Protein AF-A0A7Z0SFJ4-F1 (afdb_monomer_lite)

pLDDT: mean 82.23, std 10.61, range [49.16, 97.19]

Foldseek 3Di:
DDDPCCVPPVVVVVVVVVVVVVVVVVVVVVCVVVVDPVVVVVVVVVVVVVPDDPVVCVVQQQCWDWDPPPDPPIDIDGNVCCVPVPVVVVVVVVLVVVVVVCVVVPPPDDPCNSVDDD

Structure (mmCIF, N/CA/C/O backbone):
data_AF-A0A7Z0SFJ4-F1
#
_entry.id   AF-A0A7Z0SFJ4-F1
#
loop_
_atom_site.group_PDB
_atom_site.id
_atom_site.type_symbol
_atom_site.label_atom_id
_atom_site.label_alt_id
_atom_site.label_comp_id
_atom_site.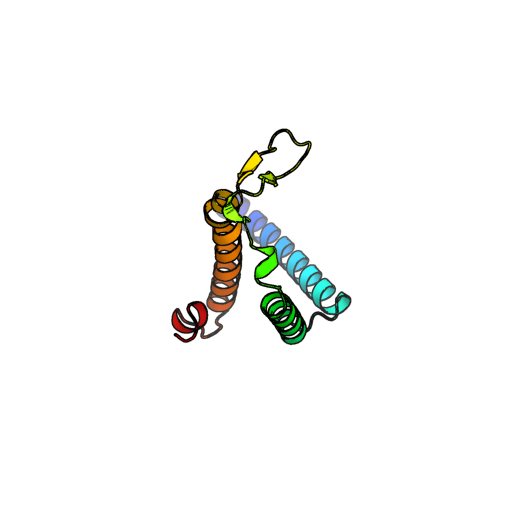label_asym_id
_atom_site.label_entity_id
_atom_site.label_seq_id
_atom_site.pdbx_PDB_ins_code
_atom_site.Cartn_x
_atom_site.Cartn_y
_atom_site.Cartn_z
_atom_site.occupancy
_atom_site.B_iso_or_equiv
_atom_site.auth_seq_id
_atom_site.auth_comp_id
_atom_site.auth_asym_id
_atom_site.auth_atom_id
_atom_site.pdbx_PDB_model_num
ATOM 1 N N . MET A 1 1 ? -3.065 6.843 49.154 1.00 65.88 1 MET A N 1
ATOM 2 C CA . MET A 1 1 ? -1.882 6.817 48.265 1.00 65.88 1 MET A CA 1
ATOM 3 C C . MET A 1 1 ? -2.313 6.271 46.916 1.00 65.88 1 MET A C 1
ATOM 5 O O . MET A 1 1 ? -3.030 5.279 46.891 1.00 65.88 1 MET A O 1
ATOM 9 N N . THR A 1 2 ? -1.943 6.925 45.818 1.00 68.19 2 THR A N 1
ATOM 10 C CA . THR A 1 2 ? -2.281 6.477 44.459 1.00 68.19 2 THR A CA 1
ATOM 11 C C . THR A 1 2 ? -1.384 5.300 44.068 1.00 68.19 2 THR A C 1
ATOM 13 O O . THR A 1 2 ? -0.180 5.345 44.309 1.00 68.19 2 THR A O 1
ATOM 16 N N . SER A 1 3 ? -1.959 4.234 43.502 1.00 86.31 3 SER A N 1
ATOM 17 C CA . SER A 1 3 ? -1.215 3.015 43.150 1.00 86.31 3 SER A CA 1
ATOM 18 C C . SER A 1 3 ? -0.120 3.294 42.105 1.00 86.31 3 SER A C 1
ATOM 20 O O . SER A 1 3 ? -0.392 4.009 41.136 1.00 86.31 3 SER A O 1
ATOM 22 N N . PRO A 1 4 ? 1.077 2.682 42.217 1.00 80.31 4 PRO A N 1
ATOM 23 C CA . PRO A 1 4 ? 2.100 2.737 41.175 1.00 80.31 4 PRO A CA 1
ATOM 24 C C . PRO A 1 4 ? 1.582 2.304 39.800 1.00 80.31 4 PRO A C 1
ATOM 26 O O . PRO A 1 4 ? 2.002 2.871 38.800 1.00 80.31 4 PRO A O 1
ATOM 29 N N . MET A 1 5 ? 0.632 1.364 39.720 1.00 60.09 5 MET A N 1
ATOM 30 C CA . MET A 1 5 ? 0.003 1.021 38.438 1.00 60.09 5 MET A CA 1
ATOM 31 C C . MET A 1 5 ? -0.674 2.240 37.812 1.00 60.09 5 MET A C 1
ATOM 33 O O . MET A 1 5 ? -0.416 2.548 36.656 1.00 60.09 5 MET A O 1
ATOM 37 N N . TYR A 1 6 ? -1.478 2.969 38.588 1.00 82.69 6 TYR A N 1
ATOM 38 C CA . TYR A 1 6 ? -2.190 4.152 38.107 1.00 82.69 6 TYR A CA 1
ATOM 39 C C . TYR A 1 6 ? -1.220 5.236 37.620 1.00 82.69 6 TYR A C 1
ATOM 41 O O . TYR A 1 6 ? -1.418 5.800 36.547 1.00 82.69 6 TYR A O 1
ATOM 49 N N . ILE A 1 7 ? -0.153 5.492 38.386 1.00 72.62 7 ILE A N 1
ATOM 50 C CA . ILE A 1 7 ? 0.851 6.523 38.075 1.00 72.62 7 ILE A CA 1
ATOM 51 C C . ILE A 1 7 ? 1.553 6.240 36.740 1.00 72.62 7 ILE A C 1
ATOM 53 O O . ILE A 1 7 ? 1.827 7.175 35.994 1.00 72.62 7 ILE A O 1
ATOM 57 N N . HIS A 1 8 ? 1.812 4.972 36.416 1.00 70.38 8 HIS A N 1
ATOM 58 C CA . HIS A 1 8 ? 2.579 4.614 35.221 1.00 70.38 8 HIS A CA 1
ATOM 59 C C . HIS A 1 8 ? 1.715 4.241 34.009 1.00 70.38 8 HIS A C 1
ATOM 61 O O . HIS A 1 8 ? 2.185 4.363 32.882 1.00 70.38 8 HIS A O 1
ATOM 67 N N . SER A 1 9 ? 0.465 3.804 34.197 1.00 49.16 9 SER A N 1
ATOM 68 C CA . SER A 1 9 ? -0.383 3.364 33.082 1.00 49.16 9 SER A CA 1
ATOM 69 C C . SER A 1 9 ? -1.317 4.460 32.573 1.00 49.16 9 SER A C 1
ATOM 71 O O . SER A 1 9 ? -1.442 4.660 31.366 1.00 49.16 9 SER A O 1
ATOM 73 N N . VAL A 1 10 ? -1.977 5.194 33.473 1.00 76.75 10 VAL A N 1
ATOM 74 C CA . VAL A 1 10 ? -3.036 6.144 33.096 1.00 76.75 10 VAL A CA 1
ATOM 75 C C . VAL A 1 10 ? -2.499 7.324 32.278 1.00 76.75 10 VAL A C 1
ATOM 77 O O . VAL A 1 10 ? -3.111 7.639 31.252 1.00 76.75 10 VAL A O 1
ATOM 80 N N . PRO A 1 11 ? -1.353 7.947 32.622 1.00 83.81 11 PRO A N 1
ATOM 81 C CA . PRO A 1 11 ? -0.795 9.020 31.800 1.00 83.81 11 PRO A CA 1
ATOM 82 C C . PRO A 1 11 ? -0.408 8.555 30.393 1.00 83.81 11 PRO A C 1
ATOM 84 O O . PRO A 1 11 ? -0.675 9.263 29.427 1.00 83.81 11 PRO A O 1
ATOM 87 N N . VAL A 1 12 ? 0.140 7.341 30.262 1.00 68.94 12 VAL A N 1
ATOM 88 C CA . VAL A 1 12 ? 0.544 6.769 28.968 1.00 68.94 12 VAL A CA 1
ATOM 89 C C . VAL A 1 12 ? -0.674 6.522 28.079 1.00 68.94 12 VAL A C 1
ATOM 91 O O . VAL A 1 12 ? -0.689 6.954 26.927 1.00 68.94 12 VAL A O 1
ATOM 94 N N . PHE A 1 13 ? -1.730 5.897 28.609 1.00 60.44 13 PHE A N 1
ATOM 95 C CA . PHE A 1 13 ? -2.973 5.711 27.854 1.00 60.44 13 PHE A CA 1
ATOM 96 C C . PHE A 1 13 ? -3.604 7.046 27.454 1.00 60.44 13 PHE A C 1
ATOM 98 O O . PHE A 1 13 ? -4.015 7.213 26.307 1.00 60.44 13 PHE A O 1
ATOM 105 N N . THR A 1 14 ? -3.625 8.020 28.364 1.00 69.56 14 THR A N 1
ATOM 106 C CA . THR A 1 14 ? -4.176 9.356 28.094 1.00 69.56 14 THR A CA 1
ATOM 107 C C . THR A 1 14 ? -3.396 10.070 26.990 1.00 69.56 14 THR A C 1
ATOM 109 O O . THR A 1 14 ? -3.994 10.601 26.052 1.00 69.56 14 THR A O 1
ATOM 112 N N . GLN A 1 15 ? -2.063 10.039 27.054 1.00 74.56 15 GLN A N 1
ATOM 113 C CA . GLN A 1 15 ? -1.193 10.601 26.024 1.00 74.56 15 GLN A CA 1
ATOM 114 C C . GLN A 1 15 ? -1.442 9.930 24.671 1.00 74.56 15 GLN A C 1
ATOM 116 O O . GLN A 1 15 ? -1.588 10.619 23.662 1.00 74.56 15 GLN A O 1
ATOM 121 N N . MET A 1 16 ? -1.533 8.599 24.641 1.00 64.50 16 MET A N 1
ATOM 122 C CA . MET A 1 16 ? -1.658 7.863 23.385 1.00 64.50 16 MET A CA 1
ATOM 123 C C . MET A 1 16 ? -3.029 8.007 22.734 1.00 64.50 16 MET A C 1
ATOM 125 O O . MET A 1 16 ? -3.104 8.198 21.522 1.00 64.50 16 MET A O 1
ATOM 129 N N . LEU A 1 17 ? -4.103 8.024 23.522 1.00 64.75 17 LEU A N 1
ATOM 130 C CA . LEU A 1 17 ? -5.446 8.300 23.013 1.00 64.75 17 LEU A CA 1
ATOM 131 C C . LEU A 1 17 ? -5.591 9.752 22.540 1.00 64.75 17 LEU A C 1
ATOM 133 O O . LEU A 1 17 ? -6.252 10.009 21.536 1.00 64.75 17 LEU A O 1
ATOM 137 N N . THR A 1 18 ? -4.925 10.702 23.202 1.00 73.94 18 THR A N 1
ATOM 138 C CA . THR A 1 18 ? -4.893 12.105 22.754 1.00 73.94 18 THR A CA 1
ATOM 139 C C . THR A 1 18 ? -4.125 12.251 21.441 1.00 73.94 18 THR A C 1
ATOM 141 O O . THR A 1 18 ? -4.595 12.927 20.528 1.00 73.94 18 THR A O 1
ATOM 144 N N . ALA A 1 19 ? -2.983 11.572 21.303 1.00 61.78 19 ALA A N 1
ATOM 145 C CA . ALA A 1 19 ? -2.235 11.531 20.050 1.00 61.78 19 ALA A CA 1
ATOM 146 C C . ALA A 1 19 ? -3.072 10.915 18.917 1.00 61.78 19 ALA A C 1
ATOM 148 O O . ALA A 1 19 ? -3.143 11.487 17.830 1.00 61.78 19 ALA A O 1
ATOM 149 N N . LEU A 1 20 ? -3.771 9.806 19.184 1.00 58.72 20 LEU A N 1
ATOM 150 C CA . LEU A 1 20 ? -4.666 9.170 18.218 1.00 58.72 20 LEU A CA 1
ATOM 151 C C . LEU A 1 20 ? -5.803 10.107 17.789 1.00 58.72 20 LEU A C 1
ATOM 153 O O . LEU A 1 20 ? -6.069 10.225 16.597 1.00 58.72 20 LEU A O 1
ATOM 157 N N . LYS A 1 21 ? -6.430 10.829 18.726 1.00 67.50 21 LYS A N 1
ATOM 158 C CA . LYS A 1 21 ? -7.456 11.838 18.414 1.00 67.50 21 LYS A CA 1
ATOM 159 C C . LYS A 1 21 ? -6.931 12.907 17.451 1.00 67.50 21 LYS A C 1
ATOM 161 O O . LYS A 1 21 ? -7.622 13.257 16.497 1.00 67.50 21 LYS A O 1
ATOM 166 N N . THR A 1 22 ? -5.717 13.407 17.676 1.00 76.56 22 THR A N 1
ATOM 167 C CA . THR A 1 22 ? -5.086 14.395 16.788 1.00 76.56 22 THR A CA 1
ATOM 168 C C . THR A 1 22 ? -4.810 13.814 15.403 1.00 76.56 22 THR A C 1
ATOM 170 O O . THR A 1 22 ? -5.118 14.462 14.407 1.00 76.56 22 THR A O 1
ATOM 173 N N . ILE A 1 23 ? -4.299 12.581 15.327 1.00 67.94 23 ILE A N 1
ATOM 174 C CA . ILE A 1 23 ? -4.057 11.883 14.055 1.00 67.94 23 ILE A CA 1
ATOM 175 C C . ILE A 1 23 ? -5.365 11.706 13.276 1.00 67.94 23 ILE A C 1
ATOM 177 O O . ILE A 1 23 ? -5.395 11.948 12.073 1.00 67.94 23 ILE A O 1
ATOM 181 N N . LEU A 1 24 ? -6.458 11.337 13.949 1.00 66.69 24 LEU A N 1
ATOM 182 C CA . LEU A 1 24 ? -7.772 11.187 13.318 1.00 66.69 24 LEU A CA 1
ATOM 183 C C . LEU A 1 24 ? -8.306 12.519 12.777 1.00 66.69 24 LEU A C 1
ATOM 185 O O . LEU A 1 24 ? -8.799 12.559 11.654 1.00 66.69 24 LEU A O 1
ATOM 189 N N . ALA A 1 25 ? -8.153 13.616 13.523 1.00 75.81 25 ALA A N 1
ATOM 190 C CA . ALA A 1 25 ? -8.539 14.946 13.049 1.00 75.81 25 ALA A CA 1
ATOM 191 C C . ALA A 1 25 ? -7.704 15.400 11.836 1.00 75.81 25 ALA A C 1
ATOM 193 O O . ALA A 1 25 ? -8.234 15.987 10.897 1.00 75.81 25 ALA A O 1
ATOM 194 N N . GLN A 1 26 ? -6.401 15.100 11.830 1.00 73.12 26 GLN A N 1
ATOM 195 C CA . GLN A 1 26 ? -5.526 15.369 10.686 1.00 73.12 26 GLN A CA 1
ATOM 196 C C . GLN A 1 26 ? -5.899 14.519 9.468 1.00 73.12 26 GLN A C 1
ATOM 198 O O . GLN A 1 26 ? -5.890 15.027 8.349 1.00 73.12 26 GLN A O 1
ATOM 203 N N . ALA A 1 27 ? -6.247 13.248 9.679 1.00 70.88 27 ALA A N 1
ATOM 204 C CA . ALA A 1 27 ? -6.695 12.356 8.619 1.00 70.88 27 ALA A CA 1
ATOM 205 C C . ALA A 1 27 ? -8.000 12.855 7.985 1.00 70.88 27 ALA A C 1
ATOM 207 O O . ALA A 1 27 ? -8.072 12.948 6.762 1.00 70.88 27 ALA A O 1
ATOM 208 N N . ASP A 1 28 ? -8.987 13.244 8.797 1.00 74.56 28 ASP A N 1
ATOM 209 C CA . ASP A 1 28 ? -10.248 13.813 8.312 1.00 74.56 28 ASP A CA 1
ATOM 210 C C . ASP A 1 28 ? -10.007 15.112 7.526 1.00 74.56 28 ASP A C 1
ATOM 212 O O . ASP A 1 28 ? -10.392 15.222 6.362 1.00 74.56 28 ASP A O 1
ATOM 216 N N . ALA A 1 29 ? -9.235 16.049 8.088 1.00 79.00 29 ALA A N 1
ATOM 217 C CA . ALA A 1 29 ? -8.862 17.282 7.397 1.00 79.00 29 ALA A CA 1
ATOM 218 C C . ALA A 1 29 ? -8.136 17.018 6.066 1.00 79.00 29 ALA A C 1
ATOM 220 O O . ALA A 1 29 ? -8.383 17.710 5.079 1.00 79.00 29 ALA A O 1
ATOM 221 N N . GLN A 1 30 ? -7.265 16.006 6.007 1.00 76.81 30 GLN A N 1
ATOM 222 C CA . GLN A 1 30 ? -6.567 15.623 4.781 1.00 76.81 30 GLN A CA 1
ATOM 223 C C . GLN A 1 30 ? -7.518 15.019 3.737 1.00 76.81 30 GLN A C 1
ATOM 225 O O . GLN A 1 30 ? -7.372 15.328 2.554 1.00 76.81 30 GLN A O 1
ATOM 230 N N . VAL A 1 31 ? -8.474 14.180 4.146 1.00 76.31 31 VAL A N 1
ATOM 231 C CA . VAL A 1 31 ? -9.495 13.605 3.253 1.00 76.31 31 VAL A CA 1
ATOM 232 C C . VAL A 1 31 ? -10.361 14.713 2.650 1.00 76.31 31 VAL A C 1
ATOM 234 O O . VAL A 1 31 ? -10.540 14.736 1.430 1.00 76.31 31 VAL A O 1
ATOM 237 N N . GLN A 1 32 ? -10.809 15.670 3.472 1.00 75.44 32 GLN A N 1
ATOM 238 C CA . GLN A 1 32 ? -11.585 16.833 3.027 1.00 75.44 32 GLN A CA 1
ATOM 239 C C . GLN A 1 32 ? -10.768 17.735 2.091 1.00 75.44 32 GLN A C 1
ATOM 241 O O . GLN A 1 32 ? -11.198 18.039 0.979 1.00 75.44 32 GLN A O 1
ATOM 246 N N . ALA A 1 33 ? -9.551 18.115 2.495 1.00 74.50 33 ALA A N 1
ATOM 247 C CA . ALA A 1 33 ? -8.690 19.010 1.721 1.00 74.50 33 ALA A CA 1
ATOM 248 C C . ALA A 1 33 ? -8.294 18.428 0.359 1.00 74.50 33 ALA A C 1
ATOM 250 O O . ALA A 1 33 ? -8.145 19.164 -0.613 1.00 74.50 33 ALA A O 1
ATOM 251 N N . LYS A 1 34 ? -8.125 17.105 0.274 1.00 71.62 34 LYS A N 1
ATOM 252 C CA . LYS A 1 34 ? -7.786 16.427 -0.979 1.00 71.62 34 LYS A CA 1
ATOM 253 C C . LYS A 1 34 ? -9.014 15.994 -1.785 1.00 71.62 34 LYS A C 1
ATOM 255 O O . LYS A 1 34 ? -8.824 15.399 -2.843 1.00 71.62 34 LYS A O 1
ATOM 260 N N . SER A 1 35 ? -10.239 16.259 -1.308 1.00 65.69 35 SER A N 1
ATOM 261 C CA . SER A 1 35 ? -11.487 15.779 -1.928 1.00 65.69 35 SER A CA 1
ATOM 262 C C . SER A 1 35 ? -11.390 14.299 -2.323 1.00 65.69 35 SER A C 1
ATOM 264 O O . SER A 1 35 ? -11.787 13.900 -3.419 1.00 65.69 35 SER A O 1
ATOM 266 N N . MET A 1 36 ? -10.763 13.487 -1.462 1.00 64.38 36 MET A N 1
ATOM 267 C CA . MET A 1 36 ? -10.432 12.100 -1.784 1.00 64.38 36 MET A CA 1
ATOM 268 C C . MET A 1 36 ? -11.705 11.271 -1.755 1.00 64.38 36 MET A C 1
ATOM 270 O O . MET A 1 36 ? -12.073 10.735 -0.717 1.00 64.38 36 MET A O 1
ATOM 274 N N . ASN A 1 37 ? -12.364 11.151 -2.902 1.00 74.06 37 ASN A N 1
ATOM 275 C CA . ASN A 1 37 ? -13.341 10.103 -3.128 1.00 74.06 37 ASN A CA 1
ATOM 276 C C . ASN A 1 37 ? -12.560 8.784 -3.332 1.00 74.06 37 ASN A C 1
ATOM 278 O O . ASN A 1 37 ? -11.847 8.664 -4.337 1.00 74.06 37 ASN A O 1
ATOM 282 N N . PRO A 1 38 ? -12.635 7.815 -2.396 1.00 71.44 38 PRO A N 1
ATOM 283 C CA . PRO A 1 38 ? -11.881 6.565 -2.492 1.00 71.44 38 PRO A CA 1
ATOM 284 C C . PRO A 1 38 ? -12.174 5.802 -3.785 1.00 71.44 38 PRO A C 1
ATOM 286 O O . PRO A 1 38 ? -11.246 5.281 -4.402 1.00 71.44 38 PRO A O 1
ATOM 289 N N . ASP A 1 39 ? -13.424 5.81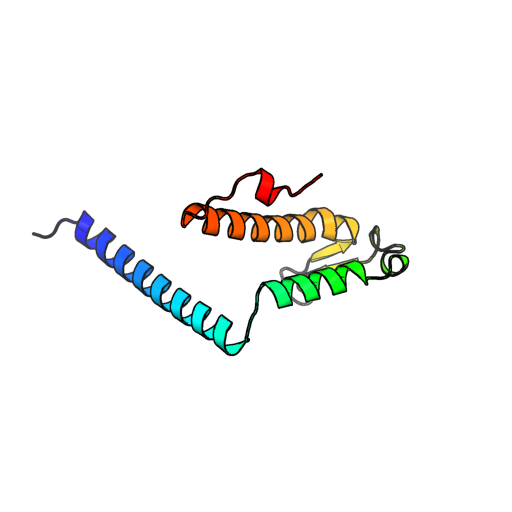9 -4.253 1.00 72.44 39 ASP A N 1
ATOM 290 C CA . ASP A 1 39 ? -13.824 5.166 -5.499 1.00 72.44 39 ASP A CA 1
ATOM 291 C C . ASP A 1 39 ? -13.200 5.859 -6.710 1.00 72.44 39 ASP A C 1
ATOM 293 O O . ASP A 1 39 ? -12.716 5.196 -7.629 1.00 72.44 39 ASP A O 1
ATOM 297 N N . ALA A 1 40 ? -13.133 7.193 -6.702 1.00 78.12 40 ALA A N 1
ATOM 298 C CA . ALA A 1 40 ? -12.483 7.950 -7.770 1.00 78.12 40 ALA A CA 1
ATOM 299 C C . ALA A 1 40 ? -10.971 7.686 -7.822 1.00 78.12 40 ALA A C 1
ATOM 301 O O . ALA A 1 40 ? -10.403 7.598 -8.911 1.00 78.12 40 ALA A O 1
ATOM 302 N N . LEU A 1 41 ? -10.315 7.542 -6.667 1.00 77.50 41 LEU A N 1
ATOM 303 C CA . LEU A 1 41 ? -8.886 7.221 -6.588 1.00 77.50 41 LEU A CA 1
ATOM 304 C C . LEU A 1 41 ? -8.595 5.794 -7.052 1.00 77.50 41 LEU A C 1
ATOM 306 O O . LEU A 1 41 ? -7.653 5.576 -7.818 1.00 77.50 41 LEU A O 1
ATOM 310 N N . LEU A 1 42 ? -9.407 4.830 -6.614 1.00 79.12 42 LEU A N 1
ATOM 311 C CA . LEU A 1 42 ? -9.280 3.434 -7.025 1.00 79.12 42 LEU A CA 1
ATOM 312 C C . LEU A 1 42 ? -9.543 3.284 -8.522 1.00 79.12 42 LEU A C 1
ATOM 314 O O . LEU A 1 42 ? -8.741 2.663 -9.212 1.00 79.12 42 LEU A O 1
ATOM 318 N N . THR A 1 43 ? -10.590 3.924 -9.042 1.00 81.62 43 THR A N 1
ATOM 319 C CA . THR A 1 43 ? -10.913 3.924 -10.475 1.00 81.62 43 THR A CA 1
ATOM 320 C C . THR A 1 43 ? -9.766 4.494 -11.304 1.00 81.62 43 THR A C 1
ATOM 322 O O . THR A 1 43 ? -9.335 3.862 -12.264 1.00 81.62 43 THR A O 1
ATOM 325 N N . GLN A 1 44 ? -9.219 5.652 -10.917 1.00 79.19 44 GLN A N 1
ATOM 326 C CA . GLN A 1 44 ? -8.075 6.253 -11.614 1.00 79.19 44 GLN A CA 1
ATOM 327 C C . GLN A 1 44 ? -6.837 5.354 -11.573 1.00 79.19 44 GLN A C 1
ATOM 329 O O . GLN A 1 44 ? -6.164 5.187 -12.587 1.00 79.19 44 GLN A O 1
ATOM 334 N N . THR A 1 45 ? -6.548 4.746 -10.421 1.00 80.38 45 THR A N 1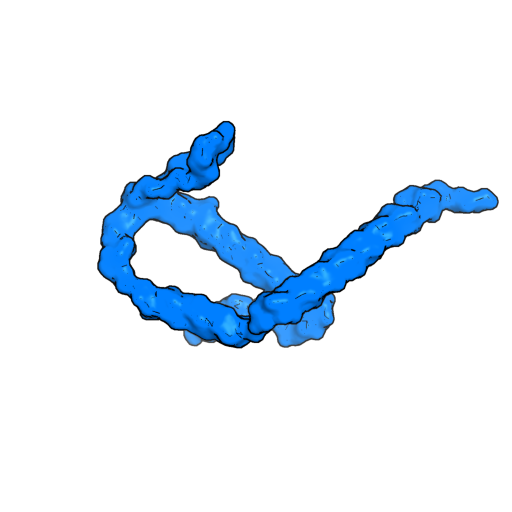
ATOM 335 C CA . THR A 1 45 ? -5.385 3.864 -10.261 1.00 80.38 45 THR A CA 1
ATOM 336 C C . THR A 1 45 ? -5.539 2.583 -11.083 1.00 80.38 45 THR A C 1
ATOM 338 O O . THR A 1 45 ? -4.598 2.181 -11.763 1.00 80.38 45 THR A O 1
ATOM 341 N N . LEU A 1 46 ? -6.724 1.964 -11.083 1.00 81.62 46 LEU A N 1
ATOM 342 C CA . LEU A 1 46 ? -7.022 0.783 -11.897 1.00 81.62 46 LEU A CA 1
ATOM 343 C C . LEU A 1 46 ? -6.966 1.098 -13.395 1.00 81.62 46 LEU A C 1
ATOM 345 O O . LEU A 1 46 ? -6.381 0.326 -14.148 1.00 81.62 46 LEU A O 1
ATOM 349 N N . ALA A 1 47 ? -7.509 2.242 -13.821 1.00 85.62 47 ALA A N 1
ATOM 350 C CA . ALA A 1 47 ? -7.428 2.692 -15.208 1.00 85.62 47 ALA A CA 1
ATOM 351 C C . ALA A 1 47 ? -5.975 2.941 -15.640 1.00 85.62 47 ALA A C 1
ATOM 353 O O . ALA A 1 47 ? -5.576 2.525 -16.724 1.00 85.62 47 ALA A O 1
ATOM 354 N N . PHE A 1 48 ? -5.167 3.565 -14.776 1.00 85.25 48 PHE A N 1
ATOM 355 C CA . PHE A 1 48 ? -3.739 3.742 -15.019 1.00 85.25 48 PHE A CA 1
ATOM 356 C C . PHE A 1 48 ? -3.023 2.397 -15.179 1.00 85.25 48 PHE A C 1
ATOM 358 O O . PHE A 1 48 ? -2.346 2.205 -16.183 1.00 85.25 48 PHE A O 1
ATOM 365 N N . ILE A 1 49 ? -3.204 1.463 -14.233 1.00 81.75 49 ILE A N 1
ATOM 366 C CA . ILE A 1 49 ? -2.576 0.132 -14.277 1.00 81.75 49 ILE A CA 1
ATOM 367 C C . ILE A 1 49 ? -3.009 -0.632 -15.536 1.00 81.75 49 ILE A C 1
ATOM 369 O O . ILE A 1 49 ? -2.160 -1.174 -16.237 1.00 81.75 49 ILE A O 1
ATOM 373 N N . GLY A 1 50 ? -4.307 -0.640 -15.854 1.00 78.44 50 GLY A N 1
ATOM 374 C CA . GLY A 1 50 ? -4.843 -1.308 -17.043 1.00 78.44 50 GLY A CA 1
ATOM 375 C C . GLY A 1 50 ? -4.405 -0.675 -18.367 1.00 78.44 50 GLY A C 1
ATOM 376 O O . GLY A 1 50 ? -4.425 -1.342 -19.396 1.00 78.44 50 GLY A O 1
ATOM 377 N N . GLY A 1 51 ? -3.991 0.594 -18.347 1.00 84.75 51 GLY A N 1
ATOM 378 C CA . GLY A 1 51 ? -3.461 1.314 -19.504 1.00 84.75 51 GLY A CA 1
ATOM 379 C C . GLY A 1 51 ? -1.940 1.244 -19.657 1.00 84.75 51 GLY A C 1
ATOM 380 O O . GLY A 1 51 ? -1.405 1.843 -20.593 1.00 84.75 51 GLY A O 1
ATOM 381 N N . VAL A 1 52 ? -1.215 0.567 -18.757 1.00 83.56 52 VAL A N 1
ATOM 382 C CA . VAL A 1 52 ? 0.236 0.418 -18.912 1.00 83.56 52 VAL A CA 1
ATOM 383 C C . VAL A 1 52 ? 0.521 -0.547 -20.056 1.00 83.56 52 VAL A C 1
ATOM 385 O O . VAL A 1 52 ? 0.178 -1.723 -20.004 1.00 83.56 52 VAL A O 1
ATOM 388 N N . ASP A 1 53 ? 1.194 -0.034 -21.081 1.00 89.06 53 ASP A N 1
ATOM 389 C CA . ASP A 1 53 ? 1.664 -0.821 -22.215 1.00 89.06 53 ASP A CA 1
ATOM 390 C C . ASP A 1 53 ? 2.616 -1.944 -21.765 1.00 89.06 53 ASP A C 1
ATOM 392 O O . ASP A 1 53 ? 3.647 -1.685 -21.134 1.00 89.06 53 ASP A O 1
ATOM 396 N N . ALA A 1 54 ? 2.270 -3.184 -22.120 1.00 84.88 54 ALA A N 1
ATOM 397 C CA . ALA A 1 54 ? 3.042 -4.379 -21.806 1.00 84.88 54 ALA A CA 1
ATOM 398 C C . ALA A 1 54 ? 4.472 -4.317 -22.370 1.00 84.88 54 ALA A C 1
ATOM 400 O O . ALA A 1 54 ? 5.396 -4.796 -21.714 1.00 84.88 54 ALA A O 1
ATOM 401 N N . ALA A 1 55 ? 4.684 -3.652 -23.513 1.00 88.19 55 ALA A N 1
ATOM 402 C CA . ALA A 1 55 ? 6.012 -3.495 -24.109 1.00 88.19 55 ALA A CA 1
ATOM 403 C C . ALA A 1 55 ? 6.988 -2.739 -23.184 1.00 88.19 55 ALA A C 1
ATOM 405 O O . ALA A 1 55 ? 8.196 -2.943 -23.224 1.00 88.19 55 ALA A O 1
ATOM 406 N N . LYS A 1 56 ? 6.488 -1.908 -22.256 1.00 81.19 56 LYS A N 1
ATOM 407 C CA . LYS A 1 56 ? 7.338 -1.198 -21.279 1.00 81.19 56 LYS A CA 1
ATOM 408 C C . LYS A 1 56 ? 7.977 -2.116 -20.234 1.00 81.19 56 LYS A C 1
ATOM 410 O O . LYS A 1 56 ? 8.887 -1.675 -19.514 1.00 81.19 56 LYS A O 1
ATOM 415 N N . PHE A 1 57 ? 7.490 -3.350 -20.127 1.00 84.88 57 PHE A N 1
ATOM 416 C CA . PHE A 1 57 ? 8.023 -4.379 -19.242 1.00 84.88 57 PHE A CA 1
ATOM 417 C C . PHE A 1 57 ? 9.059 -5.277 -19.922 1.00 84.88 57 PHE A C 1
ATOM 419 O O . PHE A 1 57 ? 9.684 -6.070 -19.219 1.00 84.88 57 PHE A O 1
ATOM 426 N N . GLU A 1 58 ? 9.290 -5.131 -21.232 1.00 87.12 58 GLU A N 1
ATOM 427 C CA . GLU A 1 58 ? 10.377 -5.826 -21.928 1.00 87.12 58 GLU A CA 1
ATOM 428 C C . GLU A 1 58 ? 11.715 -5.567 -21.219 1.00 87.12 58 GLU A C 1
ATOM 430 O O . GLU A 1 58 ? 12.009 -4.450 -20.770 1.00 87.12 58 GLU A O 1
ATOM 435 N N . ASP A 1 59 ? 12.468 -6.651 -21.014 1.00 89.06 59 ASP A N 1
ATOM 436 C CA . ASP A 1 59 ? 13.719 -6.716 -20.247 1.00 89.06 59 ASP A CA 1
ATOM 437 C C . ASP A 1 59 ? 13.645 -6.153 -18.812 1.00 89.06 59 ASP A C 1
ATOM 439 O O . ASP A 1 59 ? 14.667 -5.983 -18.135 1.00 89.06 59 ASP A O 1
ATOM 443 N N . GLY A 1 60 ? 12.437 -5.892 -18.302 1.00 84.88 60 GLY A N 1
ATOM 444 C CA . GLY A 1 60 ? 12.198 -5.247 -17.015 1.00 84.88 60 GLY A CA 1
ATOM 445 C C . GLY A 1 60 ? 12.787 -6.024 -15.843 1.00 84.88 60 GLY A C 1
ATOM 446 O O . GLY A 1 60 ? 13.265 -5.418 -14.890 1.00 84.88 60 GLY A O 1
ATOM 447 N N . GLU A 1 61 ? 12.841 -7.349 -15.949 1.00 90.12 61 GLU A N 1
ATOM 448 C CA . GLU A 1 61 ? 13.439 -8.261 -14.969 1.00 90.12 61 GLU A CA 1
ATOM 449 C C . GLU A 1 61 ? 14.913 -7.933 -14.678 1.00 90.12 61 GLU A C 1
ATOM 451 O O . GLU A 1 61 ? 15.372 -8.064 -13.539 1.00 90.12 61 GLU A O 1
ATOM 456 N N . SER A 1 62 ? 15.638 -7.460 -15.697 1.00 92.81 62 SER A N 1
ATOM 457 C CA . SER A 1 62 ? 17.068 -7.140 -15.647 1.00 92.81 62 SER A CA 1
ATOM 458 C C . SER A 1 62 ? 17.366 -5.676 -15.301 1.00 92.81 62 SER A C 1
ATOM 460 O O . SER A 1 62 ? 18.485 -5.354 -14.903 1.00 92.81 62 SER A O 1
ATOM 462 N N . ARG A 1 63 ? 16.367 -4.789 -15.409 1.00 92.25 63 ARG A N 1
ATOM 463 C CA . ARG A 1 63 ? 16.514 -3.337 -15.234 1.00 92.25 63 ARG A CA 1
ATOM 464 C C . ARG A 1 63 ? 17.067 -2.995 -13.848 1.00 92.25 63 ARG A C 1
ATOM 466 O O . ARG A 1 63 ? 16.522 -3.448 -12.843 1.00 92.25 63 ARG A O 1
ATOM 473 N N . GLU A 1 64 ? 18.116 -2.170 -13.780 1.00 96.75 64 GLU A N 1
ATOM 474 C CA . GLU A 1 64 ? 18.644 -1.687 -12.496 1.00 96.75 64 GLU A CA 1
ATOM 475 C C . GLU A 1 64 ? 17.651 -0.714 -11.845 1.00 96.75 64 GLU A C 1
ATOM 477 O O . GLU A 1 64 ? 17.200 0.258 -12.450 1.00 96.75 64 GLU A O 1
ATOM 482 N N . ILE A 1 65 ? 17.336 -0.974 -10.580 1.00 94.06 65 ILE A N 1
ATOM 483 C CA . ILE A 1 65 ? 16.515 -0.132 -9.721 1.00 94.06 65 ILE A CA 1
ATOM 484 C C . ILE A 1 65 ? 17.351 0.249 -8.502 1.00 94.06 65 ILE A C 1
ATOM 486 O O . ILE A 1 65 ? 17.803 -0.608 -7.737 1.00 94.06 65 ILE A O 1
ATOM 490 N N . VAL A 1 66 ? 17.534 1.555 -8.306 1.00 96.62 66 VAL A N 1
ATOM 491 C CA . VAL A 1 66 ? 18.286 2.115 -7.180 1.00 96.62 66 VAL A CA 1
ATOM 492 C C . VAL A 1 66 ? 17.312 2.622 -6.121 1.00 96.62 66 VAL A C 1
ATOM 494 O O . VAL A 1 66 ? 16.578 3.588 -6.322 1.00 96.62 66 VAL A O 1
ATOM 497 N N . LEU A 1 67 ? 17.300 1.964 -4.966 1.00 93.25 67 LEU A N 1
ATOM 498 C CA . LEU A 1 67 ? 16.517 2.374 -3.806 1.00 93.25 67 LEU A CA 1
ATOM 499 C C . LEU A 1 67 ? 17.295 3.384 -2.975 1.00 93.25 67 LEU A C 1
ATOM 501 O O . LEU A 1 67 ? 18.438 3.120 -2.608 1.00 93.25 67 LEU A O 1
ATOM 505 N N . ARG A 1 68 ? 16.626 4.474 -2.579 1.00 91.25 68 ARG A N 1
ATOM 506 C CA . ARG A 1 68 ? 17.181 5.537 -1.717 1.00 91.25 68 ARG A CA 1
ATOM 507 C C . ARG A 1 68 ? 18.536 6.059 -2.236 1.00 91.25 68 ARG A C 1
ATOM 509 O O . ARG A 1 68 ? 19.522 5.996 -1.490 1.00 91.25 68 ARG A O 1
ATOM 516 N N . PRO A 1 69 ? 18.584 6.531 -3.496 1.00 93.06 69 PRO A N 1
ATOM 517 C CA . PRO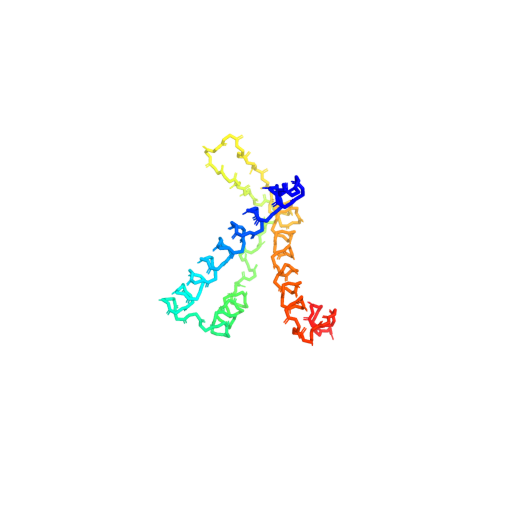 A 1 69 ? 19.823 6.979 -4.117 1.00 93.06 69 PRO A CA 1
ATOM 518 C C . PRO A 1 69 ? 20.458 8.118 -3.312 1.00 93.06 69 PRO A C 1
ATOM 520 O O . PRO A 1 69 ? 19.757 9.017 -2.845 1.00 93.06 69 PRO A O 1
ATOM 523 N N . GLY A 1 70 ? 21.776 8.064 -3.123 1.00 93.38 70 GLY A N 1
ATOM 524 C CA . GLY A 1 70 ? 22.542 9.082 -2.398 1.00 93.38 70 GLY A CA 1
ATOM 525 C C . GLY A 1 70 ? 22.448 9.004 -0.870 1.00 93.38 70 GLY A C 1
ATOM 526 O O . GLY A 1 70 ? 22.855 9.941 -0.186 1.00 93.38 70 GLY A O 1
ATOM 527 N N . THR A 1 71 ? 21.924 7.908 -0.308 1.00 94.94 71 THR A N 1
ATOM 528 C CA . THR A 1 71 ? 21.862 7.696 1.151 1.00 94.94 71 THR A CA 1
ATOM 529 C C . THR A 1 71 ? 22.799 6.568 1.602 1.00 94.94 71 THR A C 1
ATOM 531 O O . THR A 1 71 ? 23.058 5.650 0.827 1.00 94.94 71 THR A O 1
ATOM 534 N N . PRO A 1 72 ? 23.221 6.514 2.884 1.00 94.88 72 PRO A N 1
ATOM 535 C CA . PRO A 1 72 ? 23.985 5.374 3.415 1.00 94.88 72 PRO A CA 1
ATOM 536 C C . PRO A 1 72 ? 23.250 4.023 3.350 1.00 94.88 72 PRO A C 1
ATOM 538 O O . PRO A 1 72 ? 23.842 2.980 3.607 1.00 94.88 72 PRO A O 1
ATOM 541 N N . LYS A 1 73 ? 21.943 4.034 3.055 1.00 93.06 7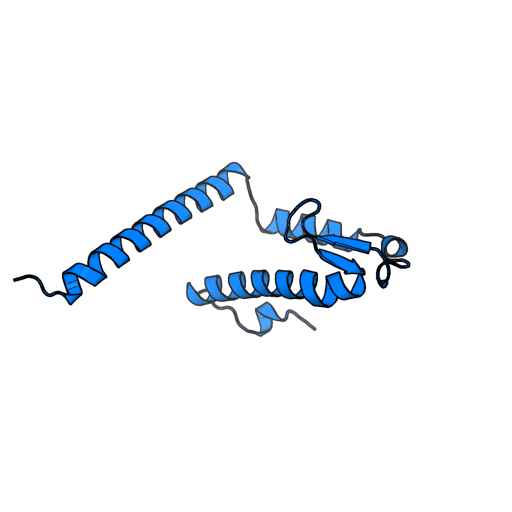3 LYS A N 1
ATOM 542 C CA . LYS A 1 73 ? 21.095 2.845 2.894 1.00 93.06 73 LYS A CA 1
ATOM 543 C C . LYS A 1 73 ? 20.734 2.593 1.426 1.00 93.06 73 LYS A C 1
ATOM 545 O O . LYS A 1 73 ? 19.718 1.928 1.173 1.00 93.06 73 LYS A O 1
ATOM 550 N N . GLU A 1 74 ? 21.489 3.160 0.486 1.00 96.62 74 GLU A N 1
ATOM 551 C CA . GLU A 1 74 ? 21.315 2.904 -0.941 1.00 96.62 74 GLU A CA 1
ATOM 552 C C . GLU A 1 74 ? 21.394 1.399 -1.215 1.00 96.62 74 GLU A C 1
ATOM 554 O O . GLU A 1 74 ? 22.215 0.680 -0.642 1.00 96.62 74 GLU A O 1
ATOM 559 N N . LYS A 1 75 ? 20.489 0.901 -2.057 1.00 95.44 75 LYS A N 1
ATOM 560 C CA . LYS A 1 75 ? 20.479 -0.504 -2.459 1.00 95.44 75 LYS A CA 1
ATOM 561 C C . LYS A 1 75 ? 20.120 -0.610 -3.928 1.00 95.44 75 LYS A C 1
ATOM 563 O O . LYS A 1 75 ? 19.076 -0.113 -4.337 1.00 95.44 75 LYS A O 1
ATOM 568 N N . LYS A 1 76 ? 20.952 -1.313 -4.687 1.00 97.19 76 LYS A N 1
ATOM 569 C CA . LYS A 1 76 ? 20.691 -1.639 -6.087 1.00 97.19 76 LYS A CA 1
ATOM 570 C C . LYS A 1 76 ? 20.080 -3.030 -6.194 1.00 97.19 76 LYS A C 1
ATOM 572 O O . LYS A 1 76 ? 20.526 -3.954 -5.514 1.00 97.19 76 LYS A O 1
ATOM 577 N N . LEU A 1 77 ? 19.041 -3.162 -7.006 1.00 95.00 77 LEU A N 1
ATOM 578 C CA . LEU A 1 77 ? 18.340 -4.410 -7.298 1.00 95.00 77 LEU A CA 1
ATOM 579 C C . LEU A 1 77 ? 18.082 -4.476 -8.804 1.00 95.00 77 LEU A C 1
ATOM 581 O O . LEU A 1 77 ? 17.876 -3.437 -9.423 1.00 95.00 77 LEU A O 1
ATOM 585 N N . ASN A 1 78 ? 18.042 -5.673 -9.384 1.00 95.81 78 ASN A N 1
ATOM 586 C CA . ASN A 1 78 ? 17.402 -5.834 -10.690 1.00 95.81 78 ASN A CA 1
ATOM 587 C C . ASN A 1 78 ? 15.871 -5.837 -10.524 1.00 95.81 78 ASN A C 1
ATOM 589 O O . ASN A 1 78 ? 15.360 -5.984 -9.406 1.00 95.81 78 ASN A O 1
ATOM 593 N N . GLY A 1 79 ? 15.132 -5.664 -11.618 1.00 91.44 79 GLY A N 1
ATOM 594 C CA . GLY A 1 79 ? 13.676 -5.544 -11.582 1.00 91.44 79 GLY A CA 1
ATOM 595 C C . GLY A 1 79 ? 12.981 -6.742 -10.944 1.00 91.44 79 GLY A C 1
ATOM 596 O O . GLY A 1 79 ? 12.077 -6.549 -10.131 1.00 91.44 79 GLY A O 1
ATOM 597 N N . GLN A 1 80 ? 13.457 -7.964 -11.203 1.00 93.12 80 GLN A N 1
ATOM 598 C CA . GLN A 1 80 ? 12.894 -9.169 -10.591 1.00 93.12 80 GLN A CA 1
ATOM 599 C C . GLN A 1 80 ? 13.071 -9.175 -9.065 1.00 93.12 80 GLN A C 1
ATOM 601 O O . GLN A 1 80 ? 12.117 -9.406 -8.318 1.00 93.12 80 GLN A O 1
ATOM 606 N N . ALA A 1 81 ? 14.280 -8.885 -8.574 1.00 92.56 81 ALA A N 1
ATOM 607 C CA . ALA A 1 81 ? 14.555 -8.838 -7.142 1.00 92.56 81 ALA A CA 1
ATOM 608 C C . ALA A 1 81 ? 13.835 -7.670 -6.459 1.00 92.56 81 ALA A C 1
ATOM 610 O O . ALA A 1 81 ? 13.396 -7.808 -5.317 1.00 92.56 81 ALA A O 1
ATOM 611 N N . TYR A 1 82 ? 13.695 -6.531 -7.140 1.00 94.31 82 TYR A N 1
ATOM 612 C CA . TYR A 1 82 ? 12.878 -5.423 -6.662 1.00 94.31 82 TYR A CA 1
ATOM 613 C C . TYR A 1 82 ? 11.416 -5.843 -6.523 1.00 94.31 82 TYR A C 1
ATOM 615 O O . TYR A 1 82 ? 10.844 -5.676 -5.449 1.00 94.31 82 TYR A O 1
ATOM 623 N N . LEU A 1 83 ? 10.814 -6.423 -7.563 1.00 88.69 83 LEU A N 1
ATOM 624 C CA . LEU A 1 83 ? 9.403 -6.792 -7.548 1.00 88.69 83 LEU A CA 1
ATOM 625 C C . LEU A 1 83 ? 9.107 -7.815 -6.445 1.00 88.69 83 LEU A C 1
ATOM 627 O O . LEU A 1 83 ? 8.256 -7.565 -5.591 1.00 88.69 83 LEU A O 1
ATOM 631 N N . ALA A 1 84 ? 9.842 -8.928 -6.429 1.00 91.50 84 ALA A N 1
ATOM 632 C CA . ALA A 1 84 ? 9.576 -10.044 -5.526 1.00 91.50 84 ALA A CA 1
ATOM 633 C C . ALA A 1 84 ? 9.909 -9.728 -4.060 1.00 91.50 84 ALA A C 1
ATOM 635 O O . ALA A 1 84 ? 9.162 -10.107 -3.162 1.00 91.50 84 ALA A O 1
ATOM 636 N N . ASN A 1 85 ? 11.013 -9.016 -3.807 1.00 90.12 85 ASN A N 1
ATOM 637 C CA . ASN A 1 85 ? 11.543 -8.860 -2.448 1.00 90.12 85 ASN A CA 1
ATOM 638 C C . ASN A 1 85 ? 11.313 -7.466 -1.854 1.00 90.12 85 ASN A C 1
ATOM 640 O O . ASN A 1 85 ? 11.623 -7.246 -0.682 1.00 90.12 85 ASN A O 1
ATOM 644 N N . TYR A 1 86 ? 10.811 -6.512 -2.643 1.00 89.25 86 TYR A N 1
ATOM 645 C CA . TYR A 1 86 ? 10.552 -5.151 -2.180 1.00 89.25 86 TYR A CA 1
ATOM 646 C C . TYR A 1 86 ? 9.145 -4.669 -2.544 1.00 89.25 86 TYR A C 1
ATOM 648 O O . TYR A 1 86 ? 8.366 -4.380 -1.640 1.00 89.25 86 TYR A O 1
ATOM 656 N N . GLY A 1 87 ? 8.796 -4.629 -3.832 1.00 86.44 87 GLY A N 1
ATOM 657 C CA . GLY A 1 87 ? 7.522 -4.095 -4.319 1.00 86.44 87 GLY A CA 1
ATOM 658 C C . GLY A 1 87 ? 6.306 -4.857 -3.789 1.00 86.44 87 GLY A C 1
ATOM 659 O O . GLY A 1 87 ? 5.477 -4.281 -3.083 1.00 86.44 87 GLY A O 1
ATOM 660 N N . LEU A 1 88 ? 6.220 -6.160 -4.077 1.00 85.06 88 LEU A N 1
ATOM 661 C CA . LEU A 1 88 ? 5.085 -6.994 -3.669 1.00 85.06 88 LEU A CA 1
ATOM 662 C C . LEU A 1 88 ? 4.929 -7.090 -2.141 1.00 85.06 88 LEU A C 1
ATOM 664 O O . LEU A 1 88 ? 3.816 -6.867 -1.660 1.00 85.06 88 LEU A O 1
ATOM 668 N N . PRO A 1 89 ? 5.987 -7.344 -1.340 1.00 92.25 89 PRO A N 1
ATOM 669 C CA . PRO A 1 89 ? 5.844 -7.398 0.114 1.00 92.25 89 PRO A CA 1
ATOM 670 C C . PRO A 1 89 ? 5.319 -6.092 0.724 1.00 92.25 89 PRO A C 1
ATOM 672 O O . PRO A 1 89 ? 4.458 -6.134 1.601 1.00 92.25 89 PRO A O 1
ATOM 675 N N . GLN A 1 90 ? 5.795 -4.934 0.2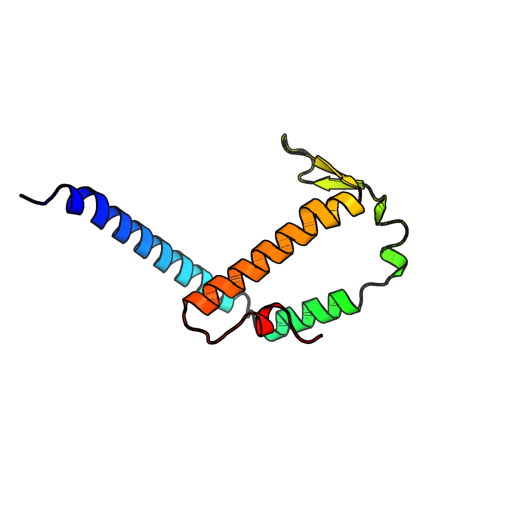49 1.00 90.12 90 GLN A N 1
ATOM 676 C CA . GLN A 1 90 ? 5.321 -3.621 0.709 1.00 90.12 90 GLN A CA 1
ATOM 677 C C . GLN A 1 90 ? 3.851 -3.399 0.340 1.00 90.12 90 GLN A C 1
ATOM 679 O O . GLN A 1 90 ? 3.055 -2.985 1.184 1.00 90.12 90 GLN A O 1
ATOM 684 N N . PHE A 1 91 ? 3.472 -3.720 -0.901 1.00 84.44 91 PHE A N 1
ATOM 685 C CA . PHE A 1 91 ? 2.086 -3.613 -1.349 1.00 84.44 91 PHE A CA 1
ATOM 686 C C . PHE A 1 91 ? 1.151 -4.446 -0.463 1.00 84.44 91 PHE A C 1
ATOM 688 O O . PHE A 1 91 ? 0.205 -3.912 0.122 1.00 84.44 91 PHE A O 1
ATOM 695 N N . PHE A 1 92 ? 1.458 -5.733 -0.274 1.00 86.31 92 PHE A N 1
ATOM 696 C CA . PHE A 1 92 ? 0.630 -6.614 0.548 1.00 86.31 92 PHE A CA 1
ATOM 697 C C . PHE A 1 92 ? 0.616 -6.224 2.025 1.00 86.31 92 PHE A C 1
ATOM 699 O O . PHE A 1 92 ? -0.423 -6.373 2.671 1.00 86.31 92 PHE A O 1
ATOM 706 N N . PHE A 1 93 ? 1.714 -5.690 2.567 1.00 93.00 93 PHE A N 1
ATOM 707 C CA . PHE A 1 93 ? 1.737 -5.156 3.929 1.00 93.00 93 PHE A CA 1
ATOM 708 C C . PHE A 1 93 ? 0.676 -4.063 4.116 1.00 93.00 93 PHE A C 1
ATOM 710 O O . PHE A 1 93 ? -0.129 -4.133 5.049 1.00 93.00 93 PHE A O 1
ATOM 717 N N . HIS A 1 94 ? 0.616 -3.086 3.207 1.00 88.75 94 HIS A N 1
ATOM 718 C CA . HIS A 1 94 ? -0.344 -1.986 3.305 1.00 88.75 94 HIS A CA 1
ATOM 719 C C . HIS A 1 94 ? -1.792 -2.432 3.075 1.00 88.75 94 HIS A C 1
ATOM 721 O O . HIS A 1 94 ? -2.666 -2.054 3.858 1.00 88.75 94 HIS A O 1
ATOM 727 N N . VAL A 1 95 ? -2.050 -3.288 2.079 1.00 84.81 95 VAL A N 1
ATOM 728 C CA . VAL A 1 95 ? -3.400 -3.830 1.823 1.00 84.81 95 VAL A CA 1
ATOM 729 C C . VAL A 1 95 ? -3.903 -4.625 3.032 1.00 84.81 95 VAL A C 1
ATOM 731 O O . VAL A 1 95 ? -5.024 -4.422 3.499 1.00 84.81 95 VAL A O 1
ATOM 734 N N . THR A 1 96 ? -3.053 -5.481 3.605 1.00 92.56 96 THR A N 1
ATOM 735 C CA . THR A 1 96 ? -3.405 -6.293 4.782 1.00 92.56 96 THR A CA 1
ATOM 736 C C . THR A 1 96 ? -3.630 -5.428 6.019 1.00 92.56 96 THR A C 1
ATOM 738 O O . THR A 1 96 ? -4.548 -5.692 6.792 1.00 92.56 96 THR A O 1
ATOM 741 N N . THR A 1 97 ? -2.835 -4.370 6.198 1.00 93.19 97 THR A N 1
ATOM 742 C CA . THR A 1 97 ? -2.996 -3.432 7.318 1.00 93.19 97 THR A CA 1
ATOM 743 C C . THR A 1 97 ? -4.337 -2.701 7.237 1.00 93.19 97 THR A C 1
ATOM 745 O O . THR A 1 97 ? -5.056 -2.641 8.232 1.00 93.19 97 THR A O 1
ATOM 748 N N . ALA A 1 98 ? -4.717 -2.202 6.055 1.00 86.00 98 ALA A N 1
ATOM 749 C CA . ALA A 1 98 ? -6.016 -1.561 5.851 1.00 86.00 98 ALA A CA 1
ATOM 750 C C . ALA A 1 98 ? -7.178 -2.532 6.126 1.00 86.00 98 ALA A C 1
ATOM 752 O O . ALA A 1 98 ? -8.086 -2.206 6.892 1.00 86.00 98 ALA A O 1
ATOM 753 N N . TYR A 1 99 ? -7.102 -3.753 5.583 1.00 89.81 99 TYR A N 1
ATOM 754 C CA . TYR A 1 99 ? -8.060 -4.827 5.863 1.00 89.81 99 TYR A CA 1
ATOM 755 C C . TYR A 1 99 ? -8.191 -5.101 7.371 1.00 89.81 99 TYR A C 1
ATOM 757 O O . TYR A 1 99 ? -9.300 -5.155 7.904 1.00 89.81 99 TYR A O 1
ATOM 765 N N . ALA A 1 100 ? -7.067 -5.233 8.082 1.00 94.19 100 ALA A N 1
ATOM 766 C CA . ALA A 1 100 ? -7.055 -5.531 9.509 1.00 94.19 100 ALA A CA 1
ATOM 767 C C . ALA A 1 100 ? -7.672 -4.400 10.345 1.00 94.19 100 ALA A C 1
ATOM 769 O O . ALA A 1 100 ? -8.463 -4.681 11.242 1.00 94.19 100 ALA A O 1
ATOM 770 N N . LEU A 1 101 ? -7.362 -3.136 10.034 1.00 91.81 101 LEU A N 1
ATOM 771 C CA . LEU A 1 101 ? -7.931 -1.977 10.727 1.00 91.81 101 LEU A CA 1
ATOM 772 C C . LEU A 1 101 ? -9.447 -1.887 10.532 1.00 91.81 101 LEU A C 1
ATOM 774 O O . LEU A 1 101 ? -10.174 -1.706 11.508 1.00 91.81 101 LEU A O 1
ATOM 778 N N . LEU A 1 102 ? -9.937 -2.048 9.301 1.00 86.44 102 LEU A N 1
ATOM 779 C CA . LEU A 1 102 ? -11.372 -1.998 9.008 1.00 86.44 102 LEU A CA 1
ATOM 780 C C . LEU A 1 102 ? -12.125 -3.138 9.698 1.00 86.44 102 LEU A C 1
ATOM 782 O O . LEU A 1 102 ? -13.143 -2.907 10.350 1.00 86.44 102 LEU A O 1
ATOM 786 N N . ARG A 1 103 ? -11.580 -4.357 9.629 1.00 90.62 103 ARG A N 1
ATOM 787 C CA . ARG A 1 103 ? -12.143 -5.518 10.321 1.00 90.62 103 ARG A CA 1
ATOM 788 C C . ARG A 1 103 ? -12.141 -5.334 11.839 1.00 90.62 103 ARG A C 1
ATOM 790 O O . ARG A 1 103 ? -13.113 -5.686 12.499 1.00 90.62 103 ARG A O 1
ATOM 797 N N . HIS A 1 104 ? -11.069 -4.772 12.398 1.00 92.69 104 HIS A N 1
ATOM 798 C CA . HIS A 1 104 ? -10.975 -4.477 13.827 1.00 92.69 104 HIS A CA 1
ATOM 799 C C . HIS A 1 104 ? -12.015 -3.439 14.280 1.00 92.69 104 HIS A C 1
ATOM 801 O O . HIS A 1 104 ? -12.561 -3.571 15.369 1.00 92.69 104 HIS A O 1
ATOM 807 N N . ASN A 1 105 ? -12.350 -2.467 13.425 1.00 89.94 105 ASN A N 1
ATOM 808 C CA . ASN A 1 105 ? -13.395 -1.467 13.676 1.00 89.94 105 ASN A CA 1
ATOM 809 C C . ASN A 1 105 ? -14.831 -1.984 13.438 1.00 89.94 105 ASN A C 1
ATOM 811 O O . ASN A 1 105 ? -15.777 -1.201 13.455 1.00 89.94 105 ASN A O 1
ATOM 815 N N . GLY A 1 106 ? -15.018 -3.291 13.229 1.00 85.19 106 GLY A N 1
ATOM 816 C CA . GLY A 1 106 ? -16.342 -3.911 13.136 1.00 85.19 106 GLY A CA 1
ATOM 817 C C . GLY A 1 106 ? -16.930 -3.979 11.727 1.00 85.19 106 GLY A C 1
ATOM 818 O O . GLY A 1 106 ? -18.076 -4.401 11.580 1.00 85.19 106 GLY A O 1
ATOM 819 N N . LEU A 1 107 ? -16.170 -3.624 10.682 1.00 86.56 107 LEU A N 1
ATOM 820 C CA . LEU A 1 107 ? -16.614 -3.866 9.310 1.00 86.56 107 LEU A CA 1
ATOM 821 C C . LEU A 1 107 ? -16.659 -5.380 9.041 1.00 86.56 107 LEU A C 1
ATOM 823 O O . LEU A 1 107 ? -15.678 -6.094 9.269 1.00 86.56 107 LEU A O 1
ATOM 827 N N . ALA A 1 108 ? -17.794 -5.869 8.539 1.00 93.25 108 ALA A N 1
ATOM 828 C CA . ALA A 1 108 ? -18.047 -7.289 8.299 1.00 93.25 108 ALA A CA 1
ATOM 829 C C . ALA A 1 108 ? -17.339 -7.811 7.030 1.00 93.25 108 ALA A C 1
ATOM 831 O O . ALA A 1 108 ? -17.987 -8.186 6.060 1.00 93.25 108 ALA A O 1
ATOM 832 N N . ILE A 1 109 ? -16.003 -7.834 7.046 1.00 89.25 109 ILE A N 1
ATOM 833 C CA . ILE A 1 109 ? -15.148 -8.321 5.951 1.00 89.25 109 ILE A CA 1
ATOM 834 C C . ILE A 1 109 ? -14.358 -9.576 6.343 1.00 89.25 109 ILE A C 1
ATOM 836 O O . ILE A 1 109 ? -13.934 -9.766 7.488 1.00 89.25 109 ILE A O 1
ATOM 840 N N . GLY A 1 110 ? -14.148 -10.451 5.366 1.00 85.00 110 GLY A N 1
ATOM 841 C CA . GLY A 1 110 ? -13.559 -11.777 5.473 1.00 85.00 110 GLY A CA 1
ATOM 842 C C . GLY A 1 110 ? -12.364 -12.008 4.549 1.00 85.00 110 GLY A C 1
ATOM 843 O O . GLY A 1 110 ? -12.000 -11.186 3.715 1.00 85.00 110 GLY A O 1
ATOM 844 N N . LYS A 1 111 ? -11.767 -13.203 4.653 1.00 88.19 111 LYS A N 1
ATOM 845 C CA . LYS A 1 111 ? -10.679 -13.629 3.756 1.00 88.19 111 LYS A CA 1
ATOM 846 C C . LYS A 1 111 ? -11.085 -13.546 2.279 1.00 88.19 111 LYS A C 1
ATOM 848 O O . LYS A 1 111 ? -10.242 -13.236 1.450 1.00 88.19 111 LYS A O 1
ATOM 853 N N . ARG A 1 112 ? -12.352 -13.832 1.949 1.00 86.00 112 ARG A N 1
ATOM 854 C CA . ARG A 1 112 ? -12.862 -13.742 0.571 1.00 86.00 112 ARG A CA 1
ATOM 855 C C . ARG A 1 112 ? -12.804 -12.311 0.036 1.00 86.00 112 ARG A C 1
ATOM 857 O O . ARG A 1 112 ? -12.395 -12.134 -1.099 1.00 86.00 112 ARG A O 1
ATOM 864 N N . ASP A 1 113 ? -13.118 -11.317 0.861 1.00 83.88 113 ASP A N 1
ATOM 865 C CA . ASP A 1 113 ? -13.042 -9.901 0.479 1.00 83.88 113 ASP A CA 1
ATOM 866 C C . ASP A 1 113 ? -11.595 -9.442 0.252 1.00 83.88 113 ASP A C 1
ATOM 868 O O . ASP A 1 113 ? -11.336 -8.618 -0.615 1.00 83.88 113 ASP A O 1
ATOM 872 N N . TYR A 1 114 ? -10.637 -10.016 0.989 1.00 83.25 114 TYR A N 1
ATOM 873 C CA . TYR A 1 114 ? -9.208 -9.773 0.768 1.00 83.25 114 TYR A CA 1
ATOM 874 C C . TYR A 1 114 ? -8.669 -10.472 -0.491 1.00 83.25 114 TYR A C 1
ATOM 876 O O . TYR A 1 114 ? -7.901 -9.881 -1.242 1.00 83.25 114 TYR A O 1
ATOM 884 N N . MET A 1 115 ? -9.042 -11.739 -0.710 1.00 85.88 115 MET A N 1
ATOM 885 C CA . MET A 1 115 ? -8.541 -12.546 -1.833 1.00 85.88 115 MET A CA 1
ATOM 886 C C . MET A 1 115 ? -9.195 -12.182 -3.173 1.00 85.88 115 MET A C 1
ATOM 888 O O . MET A 1 115 ? -8.625 -12.488 -4.217 1.00 85.88 115 MET A O 1
ATOM 892 N N . GLY A 1 116 ? -10.373 -11.555 -3.148 1.00 76.62 116 GLY A N 1
ATOM 893 C CA . GLY A 1 116 ? -11.153 -11.246 -4.342 1.00 76.62 116 GLY A CA 1
ATOM 894 C C . GLY A 1 116 ? -11.865 -12.463 -4.943 1.00 76.62 116 GLY A C 1
ATOM 895 O O . GLY A 1 116 ? -11.917 -13.548 -4.353 1.00 76.62 116 GLY A O 1
ATOM 896 N N . ALA A 1 117 ? -12.454 -12.253 -6.121 1.00 67.69 117 ALA A N 1
ATOM 897 C CA . ALA A 1 117 ? -13.018 -13.315 -6.948 1.00 67.69 117 ALA A CA 1
ATOM 898 C C . ALA A 1 117 ? -11.916 -13.929 -7.824 1.00 67.69 117 ALA A C 1
ATOM 900 O O . ALA A 1 117 ? -11.093 -13.203 -8.381 1.00 67.69 117 ALA A O 1
ATOM 901 N N . TYR A 1 118 ? -11.915 -15.256 -7.912 1.00 51.84 118 TYR A N 1
ATOM 902 C CA . TYR A 1 118 ? -11.080 -16.061 -8.803 1.00 51.84 118 TYR A CA 1
ATOM 903 C C . TYR A 1 118 ? -11.907 -16.556 -9.985 1.00 51.84 118 TYR A C 1
ATOM 905 O O . TYR A 1 118 ? -13.105 -16.857 -9.764 1.00 51.84 118 TYR A O 1
#

Sequence (118 aa):
MTSPMYIHSVPVFTQMLTALKTILAQADAQVQAKSMNPDALLTQTLAFIGGVDAAKFEDGESREIVLRPGTPKEKKLNGQAYLANYGLPQFFFHVTTAYALLRHNGLAIGKRDYMGAY

Secondary structure (DSSP, 8-state):
---HHHHHHHHHHHHHHHHHHHHHHHHHHHHHHTT--HHHHHHHHHHHHHTS-GGGGTTGGG-EEEESTTSTT-EEEEHHHHIIIIIHHHHHHHHHHHHHHHHHTT----HHHHH---

Radius of gyration: 21.32 Å; chains: 1; bounding box: 42×35×72 Å